Protein AF-A0A0N4YB76-F1 (afdb_monomer_lite)

Sequence (155 aa):
LLRPSLAAEEFCIVDEVRYVRKPYRLTVVRLSQTDRDGQRTGISWTVKFHDLANVPDFIILKQHYDISAAQNVQEGDRIESILDGRWWTGTVSRKEPRSEDFPSSSWFCLRIIWDSGEEELMSPWDCQPRSSSRKSGSKCLVHYLFTTQCIRVVQ

InterPro domains:
  IPR052060 Bromodomain and WD repeat-containing [PTHR16266] (6-133)
  IPR057451 BRWD/PHIP, ancillary-like domain [PF25313] (5-130)

pLDDT: mean 86.16, std 14.51, range [27.28, 98.44]

Structure (mmCIF, N/CA/C/O backbone):
data_AF-A0A0N4YB76-F1
#
_entry.id   AF-A0A0N4YB76-F1
#
loop_
_atom_site.group_PDB
_atom_site.id
_atom_site.type_symbol
_atom_site.label_atom_id
_atom_site.label_alt_id
_atom_site.label_comp_id
_atom_site.label_asym_id
_atom_site.label_entity_id
_atom_site.label_seq_id
_atom_site.pdbx_PDB_ins_code
_atom_site.Cartn_x
_atom_site.Cartn_y
_atom_site.Cartn_z
_atom_site.occupancy
_atom_site.B_iso_or_equiv
_atom_site.auth_seq_id
_atom_site.auth_comp_id
_atom_site.auth_asym_id
_atom_site.auth_atom_id
_atom_site.pdbx_PDB_model_num
ATOM 1 N N . LEU A 1 1 ? -7.005 8.037 28.522 1.00 46.69 1 LEU A N 1
ATOM 2 C CA . LEU A 1 1 ? -7.253 7.224 27.310 1.00 46.69 1 LEU A CA 1
ATOM 3 C C . LEU A 1 1 ? -5.965 6.485 26.991 1.00 46.69 1 LEU A C 1
ATOM 5 O O . LEU A 1 1 ? -5.009 7.124 26.570 1.00 46.69 1 LEU A O 1
ATOM 9 N N . LEU A 1 2 ? -5.910 5.189 27.305 1.00 51.69 2 LEU A N 1
ATOM 10 C CA . LEU A 1 2 ? -4.792 4.322 26.930 1.00 51.69 2 LEU A CA 1
ATOM 11 C C . LEU A 1 2 ? -4.724 4.283 25.401 1.00 51.69 2 LEU A C 1
ATOM 13 O O . LEU A 1 2 ? -5.734 4.011 24.753 1.00 51.69 2 LEU A O 1
ATOM 17 N N . ARG A 1 3 ? -3.566 4.617 24.826 1.00 60.16 3 ARG A N 1
ATOM 18 C CA . ARG A 1 3 ? -3.320 4.337 23.410 1.00 60.16 3 ARG A CA 1
ATOM 19 C C . ARG A 1 3 ? -3.243 2.811 23.278 1.00 60.16 3 ARG A C 1
ATOM 21 O O . ARG A 1 3 ? -2.482 2.217 24.041 1.00 60.16 3 ARG A O 1
ATOM 28 N N . PRO A 1 4 ? -4.034 2.173 22.402 1.00 69.06 4 PRO A N 1
ATOM 29 C CA . PRO A 1 4 ? -3.877 0.746 22.161 1.00 69.06 4 PRO A CA 1
ATOM 30 C C . PRO A 1 4 ? -2.455 0.476 21.651 1.00 69.06 4 PRO A C 1
ATOM 32 O O . PRO A 1 4 ? -1.907 1.278 20.893 1.00 69.06 4 PRO A O 1
ATOM 35 N N . SER A 1 5 ? -1.852 -0.625 22.101 1.00 80.62 5 SER A N 1
ATOM 36 C CA . SER A 1 5 ? -0.622 -1.140 21.498 1.00 80.62 5 SER A CA 1
ATOM 37 C C . SER A 1 5 ? -1.013 -1.744 20.156 1.00 80.62 5 SER A C 1
ATOM 39 O O . SER A 1 5 ? -1.618 -2.812 20.131 1.00 80.62 5 SER A O 1
ATOM 41 N N . LEU A 1 6 ? -0.748 -1.021 19.072 1.00 82.81 6 LEU A N 1
ATOM 42 C CA . LEU A 1 6 ? -1.038 -1.470 17.713 1.00 82.81 6 LEU A CA 1
ATOM 43 C C . LEU A 1 6 ? 0.201 -2.157 17.136 1.00 82.81 6 LEU A C 1
ATOM 45 O O . LEU A 1 6 ? 1.329 -1.767 17.442 1.00 82.81 6 LEU A O 1
ATOM 49 N N . ALA A 1 7 ? -0.017 -3.183 16.323 1.00 87.81 7 ALA A N 1
ATOM 50 C CA . ALA A 1 7 ? 1.009 -3.749 15.464 1.00 87.81 7 ALA A CA 1
ATOM 51 C C . ALA A 1 7 ? 1.307 -2.806 14.282 1.00 87.81 7 ALA A C 1
ATOM 53 O O . ALA A 1 7 ? 0.633 -1.794 14.085 1.00 87.81 7 ALA A O 1
ATOM 54 N N . ALA A 1 8 ? 2.288 -3.183 13.456 1.00 88.19 8 ALA A N 1
ATOM 55 C CA . ALA A 1 8 ? 2.604 -2.482 12.207 1.00 88.19 8 ALA A CA 1
ATOM 56 C C . ALA A 1 8 ? 1.388 -2.338 11.276 1.00 88.19 8 ALA A C 1
ATOM 58 O O . ALA A 1 8 ? 1.268 -1.372 10.527 1.00 88.19 8 ALA A O 1
ATOM 59 N N . GLU A 1 9 ? 0.495 -3.330 11.309 1.00 91.25 9 GLU A N 1
ATOM 60 C CA . GLU A 1 9 ? -0.680 -3.406 10.456 1.00 91.25 9 GLU A CA 1
ATOM 61 C C . GLU A 1 9 ? -1.872 -3.973 11.230 1.00 91.25 9 GLU A C 1
ATOM 63 O O . GLU A 1 9 ? -1.760 -5.019 11.869 1.00 91.25 9 GLU A O 1
ATOM 68 N N . GLU A 1 10 ? -3.031 -3.329 11.108 1.00 92.44 10 GLU A N 1
ATOM 69 C CA . GLU A 1 10 ? -4.239 -3.670 11.861 1.00 92.44 10 GLU A CA 1
ATOM 70 C C . GLU A 1 10 ? -5.455 -3.800 10.953 1.00 92.44 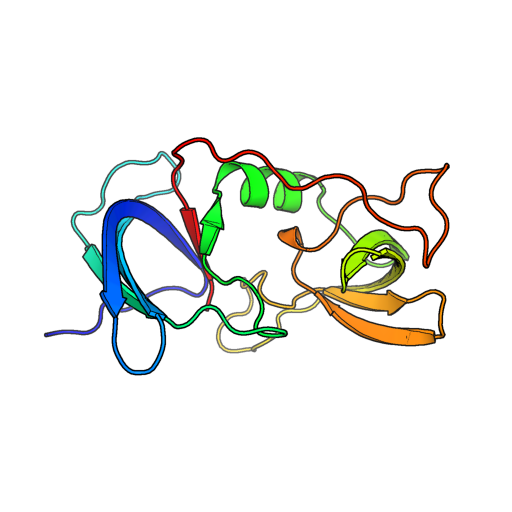10 GLU A C 1
ATOM 72 O O . GLU A 1 10 ? -5.775 -2.879 10.202 1.00 92.44 10 GLU A O 1
ATOM 77 N N . PHE A 1 11 ? -6.184 -4.913 11.049 1.00 93.12 11 PHE A N 1
ATOM 78 C CA . PHE A 1 11 ? -7.476 -5.053 10.378 1.00 93.12 11 PHE A CA 1
ATOM 79 C C . PHE A 1 11 ? -8.576 -4.411 11.208 1.00 93.12 11 PHE A C 1
ATOM 81 O O . PHE A 1 11 ? -8.642 -4.597 12.421 1.00 93.12 11 PHE A O 1
ATOM 88 N N . CYS A 1 12 ? -9.437 -3.637 10.554 1.00 94.44 12 CYS A N 1
ATOM 89 C CA . CYS A 1 12 ? -10.489 -2.888 11.218 1.00 94.44 12 CYS A CA 1
ATOM 90 C C . CYS A 1 12 ? -11.784 -2.856 10.408 1.00 94.44 12 CYS A C 1
ATOM 92 O O . CYS A 1 12 ? -11.785 -2.849 9.176 1.00 94.44 12 CYS A O 1
ATOM 94 N N . ILE A 1 13 ? -12.893 -2.693 11.123 1.00 94.19 13 ILE A N 1
ATOM 95 C CA . ILE A 1 13 ? -14.157 -2.202 10.577 1.00 94.19 13 ILE A CA 1
ATOM 96 C C . ILE A 1 13 ? -14.262 -0.705 10.871 1.00 94.19 13 ILE A C 1
ATOM 98 O O . ILE A 1 13 ? -13.965 -0.250 11.980 1.00 94.19 13 ILE A O 1
ATOM 102 N N . VAL A 1 14 ? -14.707 0.058 9.872 1.00 94.06 14 VAL A N 1
ATOM 103 C CA . V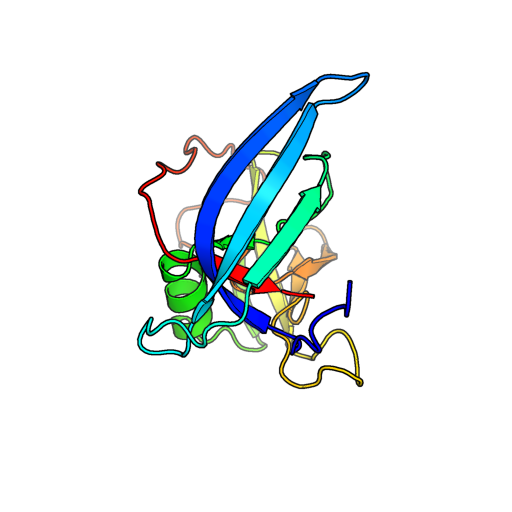AL A 1 14 ? -15.077 1.465 10.041 1.00 94.06 14 VAL A CA 1
ATOM 104 C C . VAL A 1 14 ? -16.449 1.527 10.692 1.00 94.06 14 VAL A C 1
ATOM 106 O O . VAL A 1 14 ? -17.452 1.198 10.064 1.00 94.06 14 VAL A O 1
ATOM 109 N N . ASP A 1 15 ? -16.502 1.963 11.945 1.00 94.00 15 ASP A N 1
ATOM 110 C CA . ASP A 1 15 ? -17.779 2.123 12.634 1.00 94.00 15 ASP A CA 1
ATOM 111 C C . ASP A 1 15 ? -18.391 3.516 12.424 1.00 94.00 15 ASP A C 1
ATOM 113 O O . ASP A 1 15 ? -19.606 3.676 12.494 1.00 94.00 15 ASP A O 1
ATOM 117 N N . GLU A 1 16 ? -17.559 4.541 12.221 1.00 93.75 16 GLU A N 1
ATOM 118 C CA . GLU A 1 16 ? -18.011 5.921 12.030 1.00 93.75 16 GLU A CA 1
ATOM 119 C C . GLU A 1 16 ? -17.002 6.706 11.190 1.00 93.75 16 GLU A C 1
ATOM 121 O O . GLU A 1 16 ? -15.792 6.605 11.409 1.00 93.75 16 GLU A O 1
ATOM 126 N N . VAL A 1 17 ? -17.508 7.552 10.291 1.00 92.94 17 VAL A N 1
ATOM 127 C CA . VAL A 1 17 ? -16.737 8.608 9.627 1.00 92.94 17 VAL A CA 1
ATOM 128 C C . VAL A 1 17 ? -17.418 9.944 9.893 1.00 92.94 17 VAL A C 1
ATOM 130 O O . VAL A 1 17 ? -18.598 10.125 9.598 1.00 92.94 17 VAL A O 1
ATOM 133 N N . ARG A 1 18 ? -16.662 10.903 10.423 1.00 93.00 18 ARG A N 1
ATOM 134 C CA . ARG A 1 18 ? -17.123 12.264 10.697 1.00 93.00 18 ARG A CA 1
ATOM 135 C C . ARG A 1 18 ? -16.152 13.276 10.115 1.00 93.00 18 ARG A C 1
ATOM 137 O O . ARG A 1 18 ? -14.945 13.184 10.314 1.00 93.00 18 ARG A O 1
ATOM 144 N N . TYR A 1 19 ? -16.696 14.303 9.476 1.00 91.00 19 TYR A N 1
ATOM 145 C CA . TYR A 1 19 ? -15.914 15.405 8.926 1.00 91.00 19 TYR A CA 1
ATOM 146 C C . TYR A 1 19 ? -16.050 16.640 9.810 1.00 91.00 19 TYR A C 1
ATOM 148 O O . TYR A 1 19 ? -17.140 17.194 9.960 1.00 91.00 19 TYR A O 1
ATOM 156 N N . VAL A 1 20 ? -14.935 17.095 10.376 1.00 88.62 20 VAL A N 1
ATOM 157 C CA . VAL A 1 20 ? -14.864 18.354 11.124 1.00 88.62 20 VAL A CA 1
ATOM 158 C C . VAL A 1 20 ? -14.293 19.423 10.193 1.00 88.62 20 VAL A C 1
ATOM 160 O O . VAL A 1 20 ? -13.233 19.239 9.599 1.00 88.62 20 VAL A O 1
ATOM 163 N N . ARG A 1 21 ? -14.996 20.547 10.028 1.00 76.62 21 ARG A N 1
ATOM 164 C CA . ARG A 1 21 ? -14.505 21.694 9.246 1.00 76.62 21 ARG A CA 1
ATOM 165 C C . ARG A 1 21 ? -13.924 22.745 10.200 1.00 76.62 21 ARG A C 1
ATOM 167 O O . ARG A 1 21 ? -14.713 23.259 10.992 1.00 76.62 21 ARG A O 1
ATOM 174 N N . LYS A 1 22 ? -12.608 23.052 10.113 1.00 60.91 22 LYS A N 1
ATOM 175 C CA . LYS A 1 22 ? -11.941 24.375 10.339 1.00 60.91 22 LYS A CA 1
ATOM 176 C C . LYS A 1 22 ? -10.429 24.241 10.648 1.00 60.91 22 LYS A C 1
ATOM 178 O O . LYS A 1 22 ? -10.089 23.444 11.516 1.00 60.91 22 LYS A O 1
ATOM 183 N N . PRO A 1 23 ? -9.534 25.076 10.073 1.00 69.06 23 PRO A N 1
ATOM 184 C CA . PRO A 1 23 ? -9.608 25.751 8.765 1.00 69.06 23 PRO A CA 1
ATOM 185 C C . PRO A 1 23 ? -9.479 24.772 7.579 1.00 69.06 23 PRO A C 1
ATOM 187 O O . PRO A 1 23 ? -9.881 25.107 6.472 1.00 69.06 23 PRO A O 1
ATOM 190 N N . TYR A 1 24 ? -9.024 23.539 7.824 1.00 76.44 24 TYR A N 1
ATOM 191 C CA . TYR A 1 24 ? -8.976 22.445 6.849 1.00 76.44 24 TYR A CA 1
ATOM 192 C C . TYR A 1 24 ? -10.003 21.359 7.198 1.00 76.44 24 TYR A C 1
ATOM 194 O O . TYR A 1 24 ? -10.521 21.310 8.321 1.00 76.44 24 TYR A O 1
ATOM 202 N N . ARG A 1 25 ? -10.343 20.501 6.228 1.00 82.69 25 ARG A N 1
ATOM 203 C CA . ARG A 1 25 ? -11.197 19.330 6.471 1.00 82.69 25 ARG A CA 1
ATOM 204 C C . ARG A 1 25 ? -10.393 18.322 7.294 1.00 82.69 25 ARG A C 1
ATOM 206 O O . ARG A 1 25 ? -9.345 17.866 6.850 1.00 82.69 25 ARG A O 1
ATOM 213 N N . LEU A 1 26 ? -10.870 18.003 8.491 1.00 89.56 26 LEU A N 1
ATOM 214 C CA . LEU A 1 26 ? -10.336 16.932 9.325 1.00 89.56 26 LEU A CA 1
ATOM 215 C C . LEU A 1 26 ? -11.280 15.734 9.226 1.00 89.56 26 LEU A C 1
ATOM 217 O O . LEU A 1 26 ? -12.454 15.837 9.596 1.00 89.56 26 LEU A O 1
ATOM 221 N N . THR A 1 27 ? -10.769 14.612 8.734 1.00 93.00 27 THR A N 1
ATOM 222 C CA . THR A 1 27 ? -11.494 13.342 8.706 1.00 93.00 27 THR A CA 1
ATOM 223 C C . THR A 1 27 ? -11.247 12.621 10.023 1.00 93.00 27 THR A C 1
ATOM 225 O O . THR A 1 27 ? -10.108 12.439 10.449 1.00 93.00 27 THR A O 1
ATOM 228 N N . VAL A 1 28 ? -12.326 12.250 10.703 1.00 93.69 28 VAL A N 1
ATOM 229 C CA . VAL A 1 28 ? -12.303 11.528 11.973 1.00 93.69 28 VAL A CA 1
ATOM 230 C C . VAL A 1 28 ? -12.954 10.176 11.746 1.00 93.69 28 VAL A C 1
ATOM 232 O O . VAL A 1 28 ? -14.134 10.123 11.411 1.00 93.69 28 VAL A O 1
ATOM 235 N N . VAL A 1 29 ? -12.197 9.099 11.929 1.00 93.81 29 VAL A N 1
ATOM 236 C CA . VAL A 1 29 ? -12.665 7.731 11.691 1.00 93.81 29 VAL A CA 1
ATOM 237 C C . VAL A 1 29 ? -12.590 6.940 12.986 1.00 93.81 29 VAL A C 1
ATOM 239 O O . VAL A 1 29 ? -11.530 6.886 13.614 1.00 93.81 29 VAL A O 1
ATOM 242 N N . ARG A 1 30 ? -13.706 6.331 13.394 1.00 94.12 30 ARG A N 1
ATOM 243 C CA . ARG A 1 30 ? -13.740 5.382 14.512 1.00 94.12 30 ARG A CA 1
ATOM 244 C C . ARG A 1 30 ? -13.600 3.966 13.972 1.00 94.12 30 ARG A C 1
ATOM 246 O O . ARG A 1 30 ? -14.366 3.561 13.099 1.00 94.12 30 ARG A O 1
ATOM 253 N N . LEU A 1 31 ? -12.631 3.237 14.511 1.00 94.44 31 LEU A N 1
ATOM 254 C CA . LEU A 1 31 ? -12.238 1.908 14.063 1.00 94.44 31 LEU A CA 1
ATOM 255 C C . LEU A 1 31 ? -12.443 0.894 15.175 1.00 94.44 31 LEU A C 1
ATOM 257 O O . LEU A 1 31 ? -12.049 1.156 16.311 1.00 94.44 31 LEU A O 1
ATOM 261 N N . SER A 1 32 ? -13.027 -0.250 14.834 1.00 94.50 32 SER A N 1
ATOM 262 C CA . SER A 1 32 ? -13.012 -1.451 15.668 1.00 94.50 32 SER A CA 1
ATOM 263 C C . SER A 1 32 ? -12.064 -2.463 15.050 1.00 94.50 32 SER A C 1
ATOM 265 O O . SER A 1 32 ? -12.267 -2.850 13.899 1.00 94.50 32 SER A O 1
ATOM 267 N N . GLN A 1 33 ? -11.060 -2.894 15.807 1.00 94.44 33 GLN A N 1
ATOM 268 C CA . GLN A 1 33 ? -10.122 -3.921 15.371 1.00 94.44 33 GLN A CA 1
ATOM 269 C C . GLN A 1 33 ? -10.849 -5.241 15.145 1.00 94.44 33 GLN A C 1
ATOM 271 O O . GLN A 1 33 ? -11.764 -5.606 15.894 1.00 94.44 33 GLN A O 1
ATOM 276 N N . THR A 1 34 ? -10.398 -5.969 14.137 1.00 94.50 34 THR A N 1
ATOM 277 C CA . THR A 1 34 ? -10.800 -7.341 13.881 1.00 94.50 34 THR A CA 1
ATOM 278 C C . THR A 1 34 ? -9.590 -8.256 13.815 1.00 94.50 34 THR A C 1
ATOM 280 O O . THR A 1 34 ? -8.475 -7.818 13.532 1.00 94.50 34 THR A O 1
ATOM 283 N N . ASP A 1 35 ? -9.812 -9.548 14.023 1.00 91.31 35 ASP A N 1
ATOM 284 C CA . ASP A 1 35 ? -8.875 -10.561 13.553 1.00 91.31 35 ASP A CA 1
ATOM 285 C C . ASP A 1 35 ? -8.901 -10.675 12.011 1.00 91.31 35 ASP A C 1
ATOM 287 O O . ASP A 1 35 ? -9.552 -9.892 11.303 1.00 91.31 35 ASP A O 1
ATOM 291 N N . ARG A 1 36 ? -8.157 -11.650 11.474 1.00 85.62 36 ARG A N 1
ATOM 292 C CA . ARG A 1 36 ? -8.059 -11.902 10.025 1.00 85.62 36 ARG A CA 1
ATOM 293 C C . ARG A 1 36 ? -9.377 -12.371 9.405 1.00 85.62 36 ARG A C 1
ATOM 295 O O . ARG A 1 36 ? -9.593 -12.113 8.219 1.00 85.62 36 ARG A O 1
ATOM 302 N N . ASP A 1 37 ? -10.236 -13.002 10.200 1.00 88.06 37 ASP A N 1
ATOM 303 C CA . ASP A 1 37 ? -11.533 -13.541 9.783 1.00 88.06 37 ASP A CA 1
ATOM 304 C C . ASP A 1 37 ? -12.653 -12.490 9.887 1.00 88.06 37 ASP A C 1
ATOM 306 O O . ASP A 1 37 ? -13.791 -12.732 9.482 1.00 88.06 37 ASP A O 1
ATOM 310 N N . GLY A 1 38 ? -12.327 -11.289 10.376 1.00 88.44 38 GLY A N 1
ATOM 311 C CA . GLY A 1 38 ? -13.246 -10.159 10.480 1.00 88.44 38 GLY A CA 1
ATOM 312 C C . GLY A 1 38 ? -14.017 -10.108 11.797 1.00 88.44 38 GLY A C 1
ATOM 313 O O . GLY A 1 38 ? -14.911 -9.269 11.936 1.00 88.44 38 GLY A O 1
ATOM 314 N N . GLN A 1 39 ? -13.675 -10.946 12.779 1.00 93.06 39 GLN A N 1
ATOM 315 C CA . GLN A 1 39 ? -14.317 -10.904 14.087 1.00 93.06 39 GLN A CA 1
ATOM 316 C C . GLN A 1 39 ? -13.735 -9.787 14.939 1.00 93.06 39 GLN A C 1
ATOM 318 O O . GLN A 1 39 ? -12.520 -9.640 15.063 1.00 93.06 39 GLN A O 1
ATOM 323 N N . ARG A 1 40 ? -14.612 -8.983 15.546 1.00 94.44 40 ARG A N 1
ATOM 324 C CA . ARG A 1 40 ? -14.199 -7.866 16.403 1.00 94.44 40 ARG A CA 1
ATOM 325 C C . ARG A 1 40 ? -13.479 -8.381 17.649 1.00 94.44 40 ARG A C 1
ATOM 327 O O . ARG A 1 40 ? -14.029 -9.191 18.388 1.00 94.44 40 ARG A O 1
ATOM 334 N N . THR A 1 41 ? -12.309 -7.819 17.942 1.00 94.19 41 THR A N 1
ATOM 335 C CA . THR A 1 41 ? -11.530 -8.155 19.152 1.00 94.19 41 THR A CA 1
ATOM 336 C C . THR A 1 41 ? -12.033 -7.427 20.405 1.00 94.19 41 THR A C 1
ATOM 338 O O . THR A 1 41 ? -11.609 -7.721 21.519 1.00 94.19 41 THR A O 1
ATOM 341 N N . GLY A 1 42 ? -12.922 -6.442 20.229 1.00 93.31 42 GLY A N 1
ATOM 342 C CA . GLY A 1 42 ? -13.381 -5.528 21.279 1.00 93.31 42 GLY A CA 1
ATOM 343 C C . GLY A 1 42 ? -12.506 -4.279 21.443 1.00 93.31 42 GLY A C 1
ATOM 344 O O . GLY A 1 42 ? -12.913 -3.337 22.123 1.00 93.31 42 GLY A O 1
ATOM 345 N N . ILE A 1 43 ? -11.342 -4.223 20.789 1.00 93.75 43 ILE A N 1
ATOM 346 C CA . ILE A 1 43 ? -10.474 -3.041 20.778 1.00 93.75 43 ILE A CA 1
ATOM 347 C C . ILE A 1 43 ? -10.995 -2.039 19.744 1.00 93.75 43 ILE A C 1
ATOM 349 O O . ILE A 1 43 ? -11.338 -2.398 18.619 1.00 93.75 43 ILE A O 1
ATOM 353 N N . SER A 1 44 ? -11.046 -0.759 20.117 1.00 93.81 44 SER A N 1
ATOM 354 C CA . SER A 1 44 ? -11.416 0.324 19.205 1.00 93.81 44 SER A CA 1
ATOM 355 C C . SER A 1 44 ? -10.632 1.603 19.479 1.00 93.81 44 SER A C 1
ATOM 357 O O . SER A 1 44 ? -10.170 1.848 20.595 1.00 93.81 44 SER A O 1
ATOM 359 N N . TRP A 1 45 ? -10.474 2.431 18.450 1.00 94.25 45 TRP A N 1
ATOM 360 C CA . TRP A 1 45 ? -9.825 3.736 18.557 1.00 94.25 45 TRP A CA 1
ATOM 361 C C . TRP A 1 45 ? -10.385 4.727 17.542 1.00 94.25 45 TRP A C 1
ATOM 363 O O . TRP A 1 45 ? -11.278 4.432 16.749 1.00 94.25 45 TRP A O 1
ATOM 373 N N . THR A 1 46 ? -9.887 5.958 17.603 1.00 93.38 46 THR A N 1
ATOM 374 C CA . THR A 1 46 ? -10.231 7.019 16.660 1.00 93.38 46 THR A CA 1
ATOM 375 C C . THR A 1 46 ? -8.968 7.541 16.003 1.00 93.38 46 THR A C 1
ATOM 377 O O . THR A 1 46 ? -8.043 7.966 16.694 1.00 93.38 46 THR A O 1
ATOM 380 N N . VAL A 1 47 ? -8.964 7.557 14.676 1.00 91.88 47 VAL A N 1
ATOM 381 C CA . VAL A 1 47 ? -7.931 8.194 13.862 1.00 91.88 47 VAL A CA 1
ATOM 382 C C . VAL A 1 47 ? -8.455 9.547 13.392 1.00 91.88 47 VAL A C 1
ATOM 384 O O . VAL A 1 47 ? -9.621 9.681 13.019 1.00 91.88 47 VAL A O 1
ATOM 387 N N . LYS A 1 48 ? -7.605 10.572 13.441 1.00 91.81 48 LYS A N 1
ATOM 388 C CA . LYS A 1 48 ? -7.901 11.910 12.924 1.00 91.81 48 LYS A CA 1
ATOM 389 C C . LYS A 1 48 ? -6.816 12.274 11.927 1.00 91.81 48 LYS A C 1
ATOM 391 O O . LYS A 1 48 ? -5.651 12.276 12.309 1.00 91.81 48 LYS A O 1
ATOM 396 N N . PHE A 1 49 ? -7.188 12.581 10.693 1.00 90.94 49 PHE A N 1
ATOM 397 C CA . PHE A 1 49 ? -6.217 12.901 9.653 1.00 90.94 49 PHE A CA 1
ATOM 398 C C . PHE A 1 49 ? -6.729 13.960 8.684 1.00 90.94 49 PHE A C 1
ATOM 400 O O . PHE A 1 49 ? -7.937 14.176 8.529 1.00 90.94 49 PHE A O 1
ATOM 407 N N . HIS A 1 50 ? -5.774 14.632 8.054 1.00 89.19 50 HIS A N 1
ATOM 408 C CA . HIS A 1 50 ? -6.006 15.505 6.919 1.00 89.19 50 HIS A CA 1
ATOM 409 C C . HIS A 1 50 ? -5.634 14.750 5.652 1.00 89.19 50 HIS A C 1
ATOM 411 O O . HIS A 1 50 ? -4.594 14.100 5.613 1.00 89.19 50 HIS A O 1
ATOM 417 N N . ASP A 1 51 ? -6.492 14.850 4.646 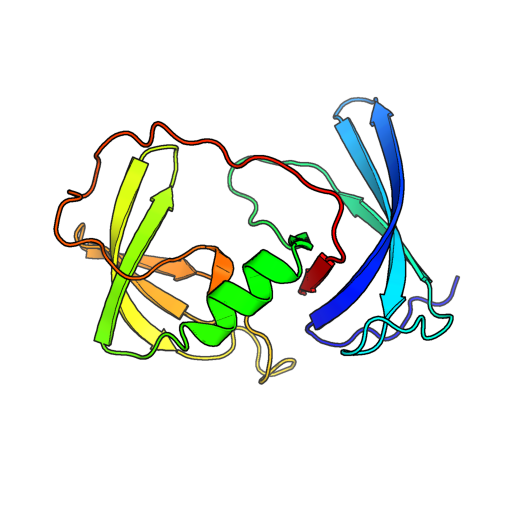1.00 84.31 51 ASP A N 1
ATOM 418 C CA . ASP A 1 51 ? -6.173 14.426 3.290 1.00 84.31 51 ASP A CA 1
ATOM 419 C C . ASP A 1 51 ? -5.311 15.526 2.655 1.00 84.31 51 ASP A C 1
ATOM 421 O O . ASP A 1 51 ? -5.770 16.662 2.481 1.00 84.31 51 ASP A O 1
ATOM 425 N N . LEU A 1 52 ? -4.032 15.223 2.453 1.00 84.81 52 LEU A N 1
ATOM 426 C CA . LEU A 1 52 ? -3.021 16.153 1.967 1.00 84.81 52 LEU A CA 1
ATOM 427 C C . LEU A 1 52 ? -2.386 15.567 0.710 1.00 84.81 52 LEU A C 1
ATOM 429 O O . LEU A 1 52 ? -2.029 14.393 0.678 1.00 84.81 52 LEU A O 1
ATOM 433 N N . ALA A 1 53 ? -2.193 16.412 -0.304 1.00 82.00 53 ALA A N 1
ATOM 434 C CA . ALA A 1 53 ? -1.448 16.019 -1.492 1.00 82.00 53 ALA A CA 1
ATOM 435 C C . ALA A 1 53 ? -0.049 15.517 -1.100 1.00 82.00 53 ALA A C 1
ATOM 437 O O . ALA A 1 53 ? 0.596 16.097 -0.222 1.00 82.00 53 ALA A O 1
ATOM 438 N N . ASN A 1 54 ? 0.413 14.467 -1.780 1.00 79.69 54 ASN A N 1
ATOM 439 C CA . ASN A 1 54 ? 1.718 13.828 -1.570 1.00 79.69 54 ASN A CA 1
ATOM 440 C C . ASN A 1 54 ? 1.903 13.170 -0.191 1.00 79.69 54 ASN A C 1
ATOM 442 O O . ASN A 1 54 ? 3.028 12.843 0.181 1.00 79.69 54 ASN A O 1
ATOM 446 N N . VAL A 1 55 ? 0.826 12.977 0.578 1.00 84.75 55 VAL A N 1
ATOM 447 C CA . VAL A 1 55 ? 0.845 12.125 1.771 1.00 84.75 55 VAL A CA 1
ATOM 448 C C . VAL A 1 55 ? 0.242 10.770 1.391 1.00 84.75 55 VAL A C 1
ATOM 450 O O . VAL A 1 55 ? -0.909 10.744 0.960 1.00 84.75 55 VAL A O 1
ATOM 453 N N . PRO A 1 56 ? 0.989 9.659 1.520 1.00 86.88 56 PRO A N 1
ATOM 454 C CA . PRO A 1 56 ? 0.494 8.336 1.154 1.00 86.88 56 PRO A CA 1
ATOM 455 C C . PRO A 1 56 ? -0.689 7.883 2.013 1.00 86.88 56 PRO A C 1
ATOM 457 O O . PRO A 1 56 ? -0.766 8.182 3.211 1.00 86.88 56 PRO A O 1
ATOM 460 N N . ASP A 1 57 ? -1.574 7.094 1.408 1.00 88.12 57 ASP A N 1
ATOM 461 C CA . ASP A 1 57 ? -2.707 6.486 2.096 1.00 88.12 57 ASP A CA 1
ATOM 462 C C . ASP A 1 57 ? -2.232 5.418 3.084 1.00 88.12 57 ASP A C 1
ATOM 464 O O . ASP A 1 57 ? -1.521 4.491 2.716 1.00 88.12 57 ASP A O 1
ATOM 468 N N . PHE A 1 58 ? -2.675 5.511 4.338 1.00 90.44 58 PHE A N 1
ATOM 469 C CA . PHE A 1 58 ? -2.358 4.557 5.416 1.00 90.44 58 PHE A CA 1
ATOM 470 C C . PHE A 1 58 ? -3.598 3.801 5.932 1.00 90.44 58 PHE A C 1
ATOM 472 O O . PHE A 1 58 ? -3.520 3.000 6.865 1.00 90.44 58 PHE A O 1
ATOM 479 N N . ILE A 1 59 ? -4.762 4.061 5.326 1.00 92.69 59 ILE A N 1
ATOM 480 C CA . ILE A 1 59 ? -6.010 3.323 5.526 1.00 92.69 59 ILE A CA 1
ATOM 481 C C . ILE A 1 59 ? -6.386 2.692 4.189 1.00 92.69 59 ILE A C 1
ATOM 483 O O . ILE A 1 59 ? -6.883 3.368 3.292 1.00 92.69 59 ILE A O 1
ATOM 487 N N . ILE A 1 60 ? -6.166 1.388 4.063 1.00 92.31 60 ILE A N 1
ATOM 488 C CA . ILE A 1 60 ? -6.318 0.663 2.798 1.00 92.31 60 ILE A CA 1
ATOM 489 C C . ILE A 1 60 ? -7.547 -0.232 2.872 1.00 92.31 60 ILE A C 1
ATOM 491 O O . ILE A 1 60 ? -7.735 -0.930 3.862 1.00 92.31 60 ILE A O 1
ATOM 495 N N . LEU A 1 61 ? -8.393 -0.269 1.841 1.00 91.81 61 LEU A N 1
ATOM 496 C CA . LEU A 1 61 ? -9.488 -1.248 1.787 1.00 91.81 61 LEU A CA 1
ATOM 497 C C . LEU A 1 61 ? -8.915 -2.670 1.844 1.00 91.81 61 LEU A C 1
ATOM 499 O O . LEU A 1 61 ? -7.987 -2.992 1.106 1.00 91.81 61 LEU A O 1
ATOM 503 N N . LYS A 1 62 ? -9.481 -3.540 2.689 1.00 89.25 62 LYS A N 1
ATOM 504 C CA . LYS A 1 62 ? -8.980 -4.903 2.918 1.00 89.25 62 LYS A CA 1
ATOM 505 C C . LYS A 1 62 ? -8.886 -5.691 1.618 1.00 89.25 62 LYS A C 1
ATOM 507 O O . LYS A 1 62 ? -7.867 -6.323 1.389 1.00 89.25 62 LYS A O 1
ATOM 512 N N . GLN A 1 63 ? -9.897 -5.616 0.748 1.00 89.56 63 GLN A N 1
ATOM 513 C CA . GLN A 1 63 ? -9.840 -6.292 -0.550 1.00 89.56 63 GLN A CA 1
ATOM 514 C C . GLN A 1 63 ? -8.673 -5.784 -1.404 1.00 89.56 63 GLN A C 1
ATOM 516 O O . GLN A 1 63 ? -7.992 -6.588 -2.030 1.00 89.56 63 GLN A O 1
ATOM 521 N N . HIS A 1 64 ? -8.431 -4.470 -1.429 1.00 90.38 64 HIS A N 1
ATOM 522 C CA . HIS A 1 64 ? -7.338 -3.884 -2.210 1.00 90.38 64 HIS A CA 1
ATOM 523 C C . HIS A 1 64 ? -5.974 -4.298 -1.653 1.00 90.38 64 HIS A C 1
ATOM 525 O O . HIS A 1 64 ? -5.107 -4.743 -2.403 1.00 90.38 64 HIS A O 1
ATOM 531 N N . TYR A 1 65 ? -5.825 -4.261 -0.326 1.00 91.88 65 TYR A N 1
ATOM 532 C CA . TYR A 1 65 ? -4.644 -4.788 0.347 1.00 91.88 65 TYR A CA 1
ATOM 533 C C . TYR A 1 65 ? -4.435 -6.272 0.015 1.00 91.88 65 TYR A C 1
ATOM 535 O O . TYR A 1 65 ? -3.350 -6.647 -0.415 1.00 91.88 65 TYR A O 1
ATOM 543 N N . ASP A 1 66 ? -5.461 -7.112 0.175 1.00 92.31 66 ASP A N 1
ATOM 544 C CA . ASP A 1 66 ? -5.356 -8.559 -0.032 1.00 92.31 66 ASP A CA 1
ATOM 545 C C . ASP A 1 66 ? -4.996 -8.885 -1.488 1.00 92.31 66 ASP A C 1
ATOM 547 O O . ASP A 1 66 ? -4.150 -9.744 -1.727 1.00 92.31 66 ASP A O 1
ATOM 551 N N . ILE A 1 67 ? -5.569 -8.160 -2.457 1.00 92.69 67 ILE A N 1
ATOM 552 C CA . ILE A 1 67 ? -5.192 -8.262 -3.873 1.00 92.69 67 ILE A CA 1
ATOM 553 C C . ILE A 1 67 ? -3.716 -7.903 -4.057 1.00 92.69 67 ILE A C 1
ATOM 555 O O . ILE A 1 67 ? -2.989 -8.658 -4.697 1.00 92.69 67 ILE A O 1
ATOM 559 N N . SER A 1 68 ? -3.258 -6.784 -3.489 1.00 93.00 68 SER A N 1
ATOM 560 C CA . SER A 1 68 ? -1.862 -6.349 -3.616 1.00 93.00 68 SER A CA 1
ATOM 561 C C . SER A 1 68 ? -0.873 -7.318 -2.961 1.00 93.00 68 SER A C 1
ATOM 563 O O . SER A 1 68 ? 0.177 -7.618 -3.523 1.00 93.00 68 SER A O 1
ATOM 565 N N . ALA A 1 69 ? -1.235 -7.889 -1.810 1.00 92.12 69 ALA A N 1
ATOM 566 C CA . ALA A 1 69 ? -0.432 -8.889 -1.123 1.00 92.12 69 ALA A CA 1
ATOM 567 C C . ALA A 1 69 ? -0.377 -10.197 -1.927 1.00 92.12 69 ALA A C 1
ATOM 569 O O . ALA A 1 69 ? 0.690 -10.796 -2.058 1.00 92.12 69 ALA A O 1
ATOM 570 N N . ALA A 1 70 ? -1.504 -10.615 -2.514 1.00 94.88 70 ALA A N 1
ATOM 571 C CA . ALA A 1 70 ? -1.600 -11.828 -3.323 1.00 94.88 70 ALA A CA 1
ATOM 572 C C . ALA A 1 70 ? -0.818 -11.749 -4.642 1.00 94.88 70 ALA A C 1
ATOM 574 O O . ALA A 1 70 ? -0.389 -12.785 -5.145 1.00 94.88 70 ALA A O 1
ATOM 575 N N . GLN A 1 71 ? -0.586 -10.546 -5.185 1.00 93.19 71 GLN A N 1
ATOM 576 C CA . GLN A 1 71 ? 0.327 -10.364 -6.323 1.00 93.19 71 GLN A CA 1
ATOM 577 C C . GLN A 1 71 ? 1.750 -10.820 -5.990 1.00 93.19 71 GLN A C 1
ATOM 579 O O . GLN A 1 71 ? 2.490 -11.191 -6.895 1.00 93.19 71 GLN A O 1
ATOM 584 N N . ASN A 1 72 ? 2.118 -10.806 -4.703 1.00 93.62 72 ASN A N 1
ATOM 585 C CA . ASN A 1 72 ? 3.406 -11.260 -4.198 1.00 93.62 72 ASN A CA 1
ATOM 586 C C . ASN A 1 72 ? 4.592 -10.671 -4.979 1.00 93.62 72 ASN A C 1
ATOM 588 O O . ASN A 1 72 ? 5.514 -11.394 -5.342 1.00 93.62 72 ASN A O 1
ATOM 592 N N . VAL A 1 73 ? 4.564 -9.357 -5.213 1.00 94.69 73 VAL A N 1
ATOM 593 C CA . VAL A 1 73 ? 5.608 -8.622 -5.940 1.00 94.69 73 VAL A CA 1
ATOM 594 C C . VAL A 1 73 ? 6.999 -8.916 -5.359 1.00 94.69 73 VAL A C 1
ATOM 596 O O . VAL A 1 73 ? 7.183 -8.853 -4.135 1.00 94.69 73 VAL A O 1
ATOM 599 N N . GLN A 1 74 ? 7.953 -9.239 -6.232 1.00 95.69 74 GLN A N 1
ATOM 600 C CA . GLN A 1 74 ? 9.344 -9.587 -5.936 1.00 95.69 74 GLN A CA 1
ATOM 601 C C . GLN A 1 74 ? 10.334 -8.615 -6.589 1.00 95.69 74 GLN A C 1
ATOM 603 O O . GLN A 1 74 ? 9.995 -7.831 -7.473 1.00 95.69 74 GLN A O 1
ATOM 608 N N . GLU A 1 75 ? 11.592 -8.687 -6.156 1.00 97.75 75 GLU A N 1
ATOM 609 C CA . GLU A 1 75 ? 12.701 -7.997 -6.818 1.00 97.75 75 GLU A CA 1
ATOM 610 C C . GLU A 1 75 ? 12.825 -8.440 -8.283 1.00 97.75 75 GLU A C 1
ATOM 612 O O . GLU A 1 75 ? 12.725 -9.623 -8.605 1.00 97.75 75 GLU A O 1
ATOM 617 N N . GLY A 1 76 ? 13.035 -7.477 -9.180 1.00 97.56 76 GLY A N 1
ATOM 618 C CA . GLY A 1 76 ? 13.063 -7.685 -10.627 1.00 97.56 76 GLY A CA 1
ATOM 619 C C . GLY A 1 76 ? 11.700 -7.577 -11.316 1.00 97.56 76 GLY A C 1
ATOM 620 O O . GLY A 1 76 ? 11.666 -7.415 -12.539 1.00 97.56 76 GLY A O 1
ATOM 621 N N . ASP A 1 77 ? 10.587 -7.592 -10.574 1.00 97.38 77 ASP A N 1
ATOM 622 C CA . ASP A 1 77 ? 9.260 -7.465 -11.175 1.00 97.38 77 ASP A CA 1
ATOM 623 C C . ASP A 1 77 ? 9.056 -6.092 -11.823 1.00 97.38 77 ASP A C 1
ATOM 625 O O . ASP A 1 77 ? 9.458 -5.041 -11.312 1.00 97.38 77 ASP A O 1
ATOM 629 N N . ARG A 1 78 ? 8.374 -6.110 -12.972 1.00 96.94 78 ARG A N 1
ATOM 630 C CA . ARG A 1 78 ? 7.937 -4.912 -13.688 1.00 96.94 78 ARG A CA 1
ATOM 631 C C . ARG A 1 78 ? 6.564 -4.493 -13.195 1.00 96.94 78 ARG A C 1
ATOM 633 O O . ARG A 1 78 ? 5.590 -5.229 -13.356 1.00 96.94 78 ARG A O 1
ATOM 640 N N . ILE A 1 79 ? 6.479 -3.271 -12.688 1.00 95.38 79 ILE A N 1
ATOM 641 C CA . ILE A 1 79 ? 5.247 -2.714 -12.137 1.00 95.38 79 ILE A CA 1
ATOM 642 C C . ILE A 1 79 ? 4.806 -1.467 -12.897 1.00 95.38 79 ILE A C 1
ATOM 644 O O . ILE A 1 79 ? 5.564 -0.869 -13.675 1.00 95.38 79 ILE A O 1
ATOM 648 N N . GLU A 1 80 ? 3.556 -1.090 -12.667 1.00 94.19 80 GLU A N 1
ATOM 649 C CA . GLU A 1 80 ? 3.007 0.211 -13.005 1.00 94.19 80 GLU A CA 1
ATOM 650 C C . GLU A 1 80 ? 2.251 0.810 -11.812 1.00 94.19 80 GLU A C 1
ATOM 652 O O . GLU A 1 80 ? 1.675 0.085 -11.002 1.00 94.19 80 GLU A O 1
ATOM 657 N N . SER A 1 81 ? 2.260 2.135 -11.706 1.00 91.88 81 SER A N 1
ATOM 658 C CA . SER A 1 81 ? 1.539 2.900 -10.686 1.00 91.88 81 SER A CA 1
ATOM 659 C C . SER A 1 81 ? 0.927 4.159 -11.298 1.00 91.88 81 SER A C 1
ATOM 661 O O . SER A 1 81 ? 1.333 4.593 -12.381 1.00 91.88 81 SER A O 1
ATOM 663 N N . ILE A 1 82 ? -0.072 4.734 -10.628 1.00 88.75 82 ILE A N 1
ATOM 664 C CA . ILE A 1 82 ? -0.639 6.034 -10.987 1.00 88.75 82 ILE A CA 1
ATOM 665 C C . ILE A 1 82 ? -0.089 7.072 -10.015 1.00 88.75 82 ILE A C 1
ATOM 667 O O . ILE A 1 82 ? -0.482 7.087 -8.854 1.00 88.75 82 ILE A O 1
ATOM 671 N N . LEU A 1 83 ? 0.738 7.984 -10.517 1.00 86.50 83 LEU A N 1
ATOM 672 C CA . LEU A 1 83 ? 1.251 9.133 -9.769 1.00 86.50 83 LEU A CA 1
ATOM 673 C C . LEU A 1 83 ? 0.862 10.405 -10.521 1.00 86.50 83 LEU A C 1
ATOM 675 O O . LEU A 1 83 ? 0.981 10.467 -11.750 1.00 86.50 83 LEU A O 1
ATOM 679 N N . ASP A 1 84 ? 0.323 11.394 -9.807 1.00 86.69 84 ASP A N 1
ATOM 680 C CA . ASP A 1 84 ? -0.173 12.657 -10.375 1.00 86.69 84 ASP A CA 1
ATOM 681 C C . ASP A 1 84 ? -1.133 12.476 -11.569 1.00 86.69 84 ASP A C 1
ATOM 683 O O . ASP A 1 84 ? -1.093 13.192 -12.576 1.00 86.69 84 ASP A O 1
ATOM 687 N N . GLY A 1 85 ? -2.001 11.460 -11.485 1.00 85.12 85 GLY A N 1
ATOM 688 C CA . GLY A 1 85 ? -2.973 11.130 -12.533 1.00 85.12 85 GLY A CA 1
ATOM 689 C C . GLY A 1 85 ? -2.351 10.573 -13.820 1.00 85.12 85 GLY A C 1
ATOM 690 O O . GLY A 1 85 ? -3.010 10.534 -14.867 1.00 85.12 85 GLY A O 1
ATOM 691 N N . ARG A 1 86 ? -1.089 10.140 -13.774 1.00 89.00 86 ARG A N 1
ATOM 692 C CA . ARG A 1 86 ? -0.365 9.543 -14.900 1.00 89.00 86 ARG A CA 1
ATOM 693 C C . ARG A 1 86 ? 0.137 8.157 -14.544 1.00 89.00 86 ARG A C 1
ATOM 695 O O . ARG A 1 86 ? 0.494 7.893 -13.407 1.00 89.00 86 ARG A O 1
ATOM 702 N N . TRP A 1 87 ? 0.182 7.287 -15.542 1.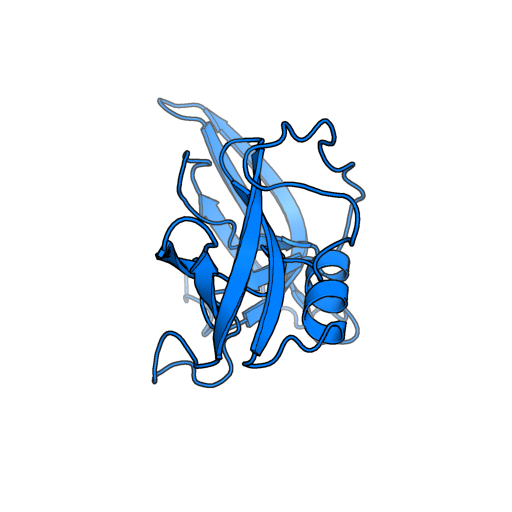00 90.56 87 TRP A N 1
ATOM 703 C CA . TRP A 1 87 ? 0.808 5.979 -15.416 1.00 90.56 87 TRP A CA 1
ATOM 704 C C . TRP A 1 87 ? 2.324 6.111 -15.421 1.00 90.56 87 TRP A C 1
ATOM 706 O O . TRP A 1 87 ? 2.876 6.751 -16.312 1.00 90.56 87 TRP A O 1
ATOM 716 N N . TRP A 1 88 ? 2.983 5.442 -14.489 1.00 93.12 88 TRP A N 1
ATOM 717 C CA . TRP A 1 88 ? 4.431 5.311 -14.410 1.00 93.12 88 TRP A CA 1
ATOM 718 C C . TRP A 1 88 ? 4.786 3.839 -14.353 1.00 93.12 88 TRP A C 1
ATOM 720 O O . TRP A 1 88 ? 4.161 3.083 -13.618 1.00 93.12 88 TRP A O 1
ATOM 730 N N . THR A 1 89 ? 5.760 3.421 -15.157 1.00 95.62 89 THR A N 1
ATOM 731 C CA . THR A 1 89 ? 6.278 2.054 -15.149 1.00 95.62 89 THR A CA 1
ATOM 732 C C . THR A 1 89 ? 7.689 2.026 -14.586 1.00 95.62 89 THR A C 1
ATOM 734 O O . THR A 1 89 ? 8.487 2.925 -14.850 1.00 95.62 89 THR A O 1
ATOM 737 N N . GLY A 1 90 ? 8.001 0.979 -13.826 1.00 96.50 90 GLY A N 1
ATOM 738 C CA . GLY A 1 90 ? 9.291 0.821 -13.154 1.00 96.50 90 GLY A CA 1
ATOM 739 C C . GLY A 1 90 ? 9.611 -0.639 -12.857 1.00 96.50 90 GLY A C 1
ATOM 740 O O . GLY A 1 90 ? 8.837 -1.537 -13.208 1.00 96.50 90 GLY A O 1
ATOM 741 N N . THR A 1 91 ? 10.771 -0.865 -12.251 1.00 98.12 91 THR A N 1
ATOM 742 C CA . THR A 1 91 ? 11.218 -2.178 -11.774 1.00 98.12 91 THR A CA 1
ATOM 743 C C . THR A 1 91 ? 11.392 -2.129 -10.264 1.00 98.12 91 THR A C 1
ATOM 745 O O . THR A 1 91 ? 11.960 -1.171 -9.741 1.00 98.12 91 THR A O 1
ATOM 748 N N . VAL A 1 92 ? 10.959 -3.177 -9.571 1.00 98.44 92 VAL A N 1
AT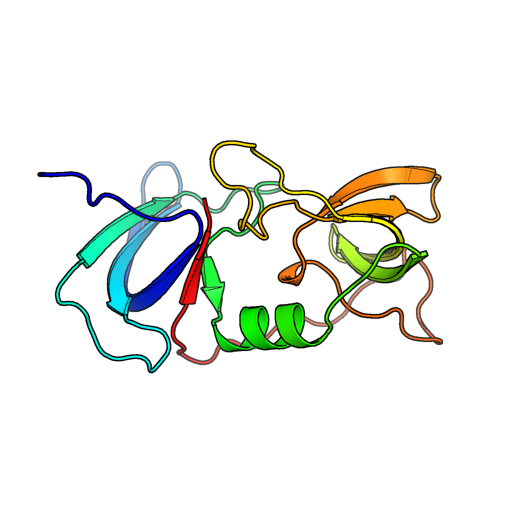OM 749 C CA . VAL A 1 92 ? 11.264 -3.365 -8.150 1.00 98.44 92 VAL A CA 1
ATOM 750 C C . VAL A 1 92 ? 12.746 -3.694 -8.024 1.00 98.44 92 VAL A C 1
ATOM 752 O O . VAL A 1 92 ? 13.181 -4.774 -8.418 1.00 98.44 92 VAL A O 1
ATOM 755 N N . SER A 1 93 ? 13.543 -2.762 -7.513 1.00 98.44 93 SER A N 1
ATOM 756 C CA . SER A 1 93 ? 14.975 -2.981 -7.307 1.00 98.44 93 SER A CA 1
ATOM 757 C C . SER A 1 93 ? 15.257 -3.726 -6.012 1.00 98.44 93 SER A C 1
ATOM 759 O O . SER A 1 93 ? 16.228 -4.475 -5.946 1.00 98.44 93 SER A O 1
ATOM 761 N N . ARG A 1 94 ? 14.413 -3.529 -4.992 1.00 97.75 94 ARG A N 1
ATOM 762 C CA . ARG A 1 94 ? 14.564 -4.175 -3.690 1.00 97.75 94 ARG A CA 1
ATOM 763 C C . ARG A 1 94 ? 13.235 -4.328 -2.960 1.00 97.75 94 ARG A C 1
ATOM 765 O O . ARG A 1 94 ? 12.359 -3.472 -3.104 1.00 97.75 94 ARG A O 1
ATOM 772 N N . LYS A 1 95 ? 13.118 -5.369 -2.132 1.00 96.56 95 LYS A N 1
ATOM 773 C CA . LYS A 1 95 ? 12.006 -5.551 -1.190 1.00 96.56 95 LYS A CA 1
ATOM 774 C C . LYS A 1 95 ? 12.523 -5.712 0.239 1.00 96.56 95 LYS A C 1
ATOM 776 O O . LYS A 1 95 ? 13.114 -6.730 0.582 1.00 96.56 95 LYS A O 1
ATOM 781 N N . GLU A 1 96 ? 12.297 -4.709 1.079 1.00 95.19 96 GLU A N 1
ATOM 782 C CA . GLU A 1 96 ? 12.793 -4.665 2.459 1.00 95.19 96 GLU A CA 1
ATOM 783 C C . GLU A 1 96 ? 11.862 -3.842 3.361 1.00 95.19 96 GLU A C 1
ATOM 785 O O . GLU A 1 96 ? 11.274 -2.877 2.884 1.00 95.19 96 GLU A O 1
ATOM 790 N N . PRO A 1 97 ? 11.703 -4.178 4.653 1.00 93.00 97 PRO A N 1
ATOM 791 C CA . PRO A 1 97 ? 10.875 -3.383 5.555 1.00 93.00 97 PRO A CA 1
ATOM 792 C C . PRO A 1 97 ? 11.444 -1.970 5.730 1.00 93.00 97 PRO A C 1
ATOM 794 O O . PRO A 1 97 ? 12.654 -1.772 5.834 1.00 93.00 97 PRO A O 1
ATOM 797 N N . ARG A 1 98 ? 10.558 -0.974 5.825 1.00 92.12 98 ARG A N 1
ATOM 798 C CA . ARG A 1 98 ? 10.952 0.432 6.003 1.00 92.12 98 ARG A CA 1
ATOM 799 C C . ARG A 1 98 ? 11.564 0.732 7.377 1.00 92.12 98 ARG A C 1
ATOM 801 O O . ARG A 1 98 ? 12.307 1.710 7.507 1.00 92.12 98 ARG A O 1
ATOM 808 N N . SER A 1 99 ? 11.212 -0.050 8.395 1.00 89.75 99 SER A N 1
ATOM 809 C CA . SER A 1 99 ? 11.680 0.096 9.776 1.00 89.75 99 SER A CA 1
ATOM 810 C C . SER A 1 99 ? 12.029 -1.266 10.369 1.00 89.75 99 SER A C 1
ATOM 812 O O . SER A 1 99 ? 11.267 -2.219 10.213 1.00 89.75 99 SER A O 1
ATOM 814 N N . GLU A 1 100 ? 13.147 -1.342 11.094 1.00 89.75 100 GLU A N 1
ATOM 815 C CA . GLU A 1 100 ? 13.572 -2.548 11.819 1.00 89.75 100 GLU A CA 1
ATOM 816 C C . GLU A 1 100 ? 12.638 -2.889 12.989 1.00 89.75 100 GLU A C 1
ATOM 818 O O . GLU A 1 100 ? 12.487 -4.062 13.323 1.00 89.75 100 GLU A O 1
ATOM 823 N N . ASP A 1 101 ? 11.950 -1.890 13.556 1.00 88.81 101 ASP A N 1
ATOM 824 C CA . ASP A 1 101 ? 10.946 -2.089 14.612 1.00 88.81 101 ASP A CA 1
ATOM 825 C C . ASP A 1 101 ? 9.714 -2.856 14.101 1.00 88.81 101 ASP A C 1
ATOM 827 O O . ASP A 1 101 ? 8.982 -3.480 14.873 1.00 88.81 101 ASP A O 1
ATOM 831 N N . PHE A 1 102 ? 9.487 -2.824 12.783 1.00 89.12 102 PHE A N 1
ATOM 832 C CA . PHE A 1 102 ? 8.336 -3.424 12.120 1.00 89.12 102 PHE A CA 1
ATOM 833 C C . PHE A 1 102 ? 8.771 -4.259 10.907 1.00 89.12 102 PHE A C 1
ATOM 835 O O . PHE A 1 102 ? 8.424 -3.940 9.766 1.00 89.12 102 PHE A O 1
ATOM 842 N N . PRO A 1 103 ? 9.498 -5.370 11.127 1.00 90.62 103 PRO A N 1
ATOM 843 C CA . PRO A 1 103 ? 10.124 -6.144 10.053 1.00 90.62 103 PRO A CA 1
ATOM 844 C C . PRO A 1 103 ? 9.113 -6.853 9.139 1.00 90.62 103 PRO A C 1
ATOM 846 O O . PRO A 1 103 ? 9.472 -7.315 8.059 1.00 90.62 103 PRO A O 1
ATOM 849 N N . SER A 1 104 ? 7.851 -6.951 9.564 1.00 88.81 104 SER A N 1
ATOM 850 C CA . SER A 1 104 ? 6.740 -7.506 8.789 1.00 88.81 104 SER A CA 1
ATOM 851 C C . SER A 1 104 ? 5.851 -6.445 8.129 1.00 88.81 104 SER A C 1
ATOM 853 O O . SER A 1 104 ? 4.850 -6.816 7.516 1.00 88.81 104 SER A O 1
ATOM 855 N N . SER A 1 105 ? 6.172 -5.151 8.262 1.00 91.81 105 SER A N 1
ATOM 856 C CA . SER A 1 105 ? 5.376 -4.078 7.659 1.00 91.81 105 SER A CA 1
ATOM 857 C C . SER A 1 105 ? 5.525 -4.065 6.143 1.00 91.81 105 SER A C 1
ATOM 859 O O . SER A 1 105 ? 6.632 -4.098 5.604 1.00 91.81 105 SER A O 1
ATOM 861 N N . SER A 1 106 ? 4.395 -3.954 5.455 1.00 93.75 106 SER A N 1
ATOM 862 C CA . SER A 1 106 ? 4.336 -3.727 4.013 1.00 93.75 106 SER A CA 1
ATOM 863 C C . SER A 1 106 ? 4.410 -2.239 3.655 1.00 93.75 106 SER A C 1
ATOM 865 O O . SER A 1 106 ? 4.429 -1.902 2.472 1.00 93.75 106 SER A O 1
ATOM 867 N N . TRP A 1 107 ? 4.445 -1.349 4.655 1.00 94.25 107 TRP A N 1
ATOM 868 C CA . TRP A 1 107 ? 4.594 0.089 4.454 1.00 94.25 107 TRP A CA 1
ATOM 869 C C . TRP A 1 107 ? 5.924 0.400 3.784 1.00 94.25 107 TRP A C 1
ATOM 871 O O . TRP A 1 107 ? 6.982 0.116 4.353 1.00 94.25 107 TRP A O 1
ATOM 881 N N . PHE A 1 108 ? 5.876 0.997 2.592 1.00 95.19 108 PHE A N 1
ATOM 882 C CA . PHE A 1 108 ? 7.069 1.415 1.855 1.00 95.19 108 PHE A CA 1
ATOM 883 C C . PHE A 1 108 ? 8.137 0.326 1.721 1.00 95.19 108 PHE A C 1
ATOM 885 O O . PHE A 1 108 ? 9.337 0.610 1.751 1.00 95.19 108 PHE A O 1
ATOM 892 N N . CYS A 1 109 ? 7.700 -0.929 1.585 1.00 95.75 109 CYS A N 1
ATOM 893 C CA . CYS A 1 109 ? 8.616 -2.059 1.551 1.00 95.75 109 CYS A CA 1
ATOM 894 C C . CYS A 1 109 ? 9.200 -2.350 0.162 1.00 95.75 109 CYS A C 1
ATOM 896 O O . CYS A 1 109 ? 10.029 -3.247 0.025 1.00 95.75 109 CYS A O 1
ATOM 898 N N . LEU A 1 110 ? 8.769 -1.625 -0.876 1.00 97.19 110 LEU A N 1
ATOM 899 C CA . LEU A 1 110 ? 9.244 -1.786 -2.247 1.00 97.19 110 LEU A CA 1
ATOM 900 C C . LEU A 1 110 ? 10.069 -0.570 -2.652 1.00 97.19 110 LEU A C 1
ATOM 902 O O . LEU A 1 110 ? 9.557 0.545 -2.677 1.00 97.19 110 LEU A O 1
ATOM 906 N N . ARG A 1 111 ? 11.326 -0.788 -3.034 1.00 98.12 111 ARG A N 1
ATOM 907 C CA . ARG A 1 111 ? 12.136 0.224 -3.716 1.00 98.12 111 ARG A CA 1
ATOM 908 C C . ARG A 1 111 ? 11.942 0.065 -5.212 1.00 98.12 111 ARG A C 1
ATOM 910 O O . ARG A 1 111 ? 12.216 -1.003 -5.763 1.00 98.12 111 ARG A O 1
ATOM 917 N N . ILE A 1 112 ? 11.456 1.113 -5.861 1.00 98.00 112 ILE A N 1
ATOM 918 C CA . ILE A 1 112 ? 11.182 1.133 -7.295 1.00 98.00 112 ILE A CA 1
ATOM 919 C C . ILE A 1 112 ? 12.208 2.027 -7.978 1.00 98.00 112 ILE A C 1
ATOM 921 O O . ILE A 1 112 ? 12.417 3.157 -7.552 1.00 98.00 112 ILE A O 1
ATOM 925 N N . ILE A 1 113 ? 12.802 1.535 -9.063 1.00 98.25 113 ILE A N 1
ATOM 926 C CA . ILE A 1 113 ? 13.498 2.375 -10.040 1.00 98.25 113 ILE A CA 1
ATOM 927 C C . ILE A 1 113 ? 12.534 2.582 -11.206 1.00 98.25 113 ILE A C 1
ATOM 929 O O . ILE A 1 113 ? 12.206 1.638 -11.938 1.00 98.25 113 ILE A O 1
ATOM 933 N N . TRP A 1 114 ? 12.037 3.805 -11.350 1.00 96.94 114 TRP A N 1
ATOM 934 C CA . TRP A 1 114 ? 11.154 4.202 -12.439 1.00 96.94 114 TRP A CA 1
ATOM 935 C C . TRP A 1 114 ? 11.908 4.207 -13.772 1.00 96.94 114 TRP A C 1
ATOM 937 O O . TRP A 1 114 ? 13.121 4.401 -13.820 1.00 96.94 114 TRP A O 1
ATOM 947 N N . ASP A 1 115 ? 11.195 4.050 -14.890 1.00 95.81 115 ASP A N 1
ATOM 948 C CA . ASP A 1 115 ? 11.816 4.089 -16.226 1.00 95.81 115 ASP A CA 1
ATOM 949 C C . ASP A 1 115 ? 12.430 5.466 -16.567 1.00 95.81 115 ASP A C 1
ATOM 951 O O . ASP A 1 115 ? 13.213 5.574 -17.508 1.00 95.81 115 ASP A O 1
ATOM 955 N N . SER A 1 116 ? 12.088 6.515 -15.809 1.00 94.62 116 SER A N 1
ATOM 956 C CA . SER A 1 116 ? 12.747 7.829 -15.846 1.00 94.62 116 SER A CA 1
ATOM 957 C C . SER A 1 116 ? 14.138 7.835 -15.195 1.00 94.62 116 SER A C 1
ATOM 959 O O . SER A 1 116 ? 14.900 8.772 -15.416 1.00 94.62 116 SER A O 1
ATOM 961 N N . GLY A 1 117 ? 14.470 6.810 -14.406 1.00 95.94 117 GLY A N 1
ATOM 962 C CA . GLY A 1 117 ? 15.678 6.715 -13.586 1.00 95.94 117 GLY A CA 1
ATOM 963 C C . GLY A 1 117 ? 15.504 7.211 -12.147 1.00 95.94 117 GLY A C 1
ATOM 964 O O . GLY A 1 117 ? 16.428 7.066 -11.352 1.00 95.94 117 GLY A O 1
ATOM 965 N N . GLU A 1 118 ? 14.346 7.780 -11.802 1.00 96.69 118 GLU A N 1
ATOM 966 C CA . GLU A 1 118 ? 14.029 8.190 -10.431 1.00 96.69 118 GLU A CA 1
ATOM 967 C C . GLU A 1 118 ? 13.787 6.975 -9.532 1.00 96.69 118 GLU A C 1
ATOM 969 O O . GLU A 1 118 ? 13.312 5.932 -9.986 1.00 96.69 118 GLU A O 1
ATOM 974 N N . GLU A 1 119 ? 14.101 7.125 -8.248 1.00 96.75 119 GLU A N 1
ATOM 975 C CA . GLU A 1 119 ? 13.904 6.084 -7.246 1.00 96.75 119 GLU A CA 1
ATOM 976 C C . GLU A 1 119 ? 12.883 6.532 -6.204 1.00 96.75 119 GLU A C 1
ATOM 978 O O . GLU A 1 119 ? 12.948 7.656 -5.704 1.00 96.75 119 GLU A O 1
ATOM 983 N N . GLU A 1 120 ? 11.964 5.637 -5.852 1.00 95.38 120 GLU A N 1
ATOM 984 C CA . GLU A 1 120 ? 10.924 5.908 -4.865 1.00 95.38 120 GLU A CA 1
ATOM 985 C C . GLU A 1 120 ? 10.596 4.658 -4.044 1.00 95.38 120 GLU A C 1
ATOM 987 O O . GLU A 1 120 ? 10.788 3.523 -4.493 1.00 95.38 120 GLU A O 1
ATOM 992 N N . LEU A 1 121 ? 10.111 4.868 -2.820 1.00 95.00 121 LEU A N 1
ATOM 993 C CA . LEU A 1 121 ? 9.582 3.797 -1.986 1.00 95.00 121 LEU A CA 1
ATOM 994 C C . LEU A 1 121 ? 8.070 3.731 -2.147 1.00 95.00 121 LEU A C 1
ATOM 996 O O . LEU A 1 121 ? 7.386 4.739 -2.010 1.00 95.00 121 LEU A O 1
ATOM 1000 N N . MET A 1 122 ? 7.560 2.530 -2.377 1.00 95.06 122 MET A N 1
ATOM 1001 C CA . MET A 1 122 ? 6.144 2.266 -2.596 1.00 95.06 122 MET A CA 1
ATOM 1002 C C . MET A 1 122 ? 5.678 1.136 -1.687 1.00 95.06 122 MET A C 1
ATOM 1004 O O . MET A 1 122 ? 6.463 0.270 -1.282 1.00 95.06 122 MET A O 1
ATOM 1008 N N . SER A 1 123 ? 4.389 1.126 -1.372 1.00 95.50 123 SER A N 1
ATOM 1009 C CA . SER A 1 123 ? 3.752 -0.028 -0.748 1.00 95.50 123 SER A CA 1
ATOM 1010 C C . SER A 1 123 ? 3.103 -0.906 -1.825 1.00 95.50 123 SER A C 1
ATOM 1012 O O . SER A 1 123 ? 2.777 -0.416 -2.910 1.00 95.50 123 SER A O 1
ATOM 1014 N N . PRO A 1 124 ? 2.871 -2.207 -1.572 1.00 94.62 124 PRO A N 1
ATOM 1015 C CA . PRO A 1 124 ? 2.277 -3.099 -2.569 1.00 94.62 124 PRO A CA 1
ATOM 1016 C C . PRO A 1 124 ? 0.947 -2.600 -3.152 1.00 94.62 124 PRO A C 1
ATOM 1018 O O . PRO A 1 124 ? 0.705 -2.773 -4.341 1.00 94.62 124 PRO A O 1
ATOM 1021 N N . TRP A 1 125 ? 0.097 -1.952 -2.349 1.00 93.38 125 TRP A N 1
ATOM 1022 C CA . TRP A 1 125 ? -1.202 -1.426 -2.795 1.00 93.38 125 TRP A CA 1
ATOM 1023 C C . TRP A 1 125 ? -1.115 -0.180 -3.681 1.00 93.38 125 TRP A C 1
ATOM 1025 O O . TRP A 1 125 ? -2.118 0.176 -4.304 1.00 93.38 125 TRP A O 1
ATOM 1035 N N . ASP A 1 126 ? 0.056 0.448 -3.767 1.00 92.69 126 ASP A N 1
ATOM 1036 C CA . ASP A 1 126 ? 0.309 1.589 -4.649 1.00 92.69 126 ASP A CA 1
ATOM 1037 C C . ASP A 1 126 ? 0.719 1.139 -6.062 1.00 92.69 126 ASP A C 1
ATOM 1039 O O . ASP A 1 126 ? 0.829 1.953 -6.981 1.00 92.69 126 ASP A O 1
ATOM 1043 N N . CYS A 1 127 ? 0.975 -0.158 -6.251 1.00 91.75 127 CYS A N 1
ATOM 1044 C CA . CYS A 1 127 ? 1.514 -0.733 -7.478 1.00 91.75 127 CYS A CA 1
ATOM 1045 C C . CYS A 1 127 ? 0.606 -1.841 -8.031 1.00 91.75 127 CYS A C 1
ATOM 1047 O O . CYS A 1 127 ? -0.178 -2.468 -7.320 1.00 91.75 127 CYS A O 1
ATOM 1049 N N . GLN A 1 128 ? 0.743 -2.115 -9.325 1.00 91.00 128 GLN A N 1
ATOM 1050 C CA . GLN A 1 128 ? 0.172 -3.298 -9.967 1.00 91.00 128 GLN A CA 1
ATOM 1051 C C . GLN A 1 128 ? 1.157 -3.872 -10.996 1.00 91.00 128 GLN A C 1
ATOM 1053 O O . GLN A 1 128 ? 2.061 -3.156 -11.440 1.00 91.00 128 GLN A O 1
ATOM 1058 N N . PRO A 1 129 ? 1.010 -5.141 -11.419 1.00 90.38 129 PRO A N 1
ATOM 1059 C CA . PRO A 1 129 ? 1.858 -5.713 -12.453 1.00 90.38 129 PRO A CA 1
ATOM 1060 C C . PRO A 1 129 ? 1.737 -4.902 -13.742 1.00 90.38 129 PRO A C 1
ATOM 1062 O O . PRO A 1 129 ? 0.635 -4.509 -14.139 1.00 90.38 129 PRO A O 1
ATOM 1065 N N . ARG A 1 130 ? 2.868 -4.653 -14.407 1.00 86.94 130 ARG A N 1
ATOM 1066 C CA . ARG A 1 130 ? 2.888 -3.861 -15.639 1.00 86.94 130 ARG A CA 1
ATOM 1067 C C . ARG A 1 130 ? 1.997 -4.502 -16.705 1.00 86.94 130 ARG A C 1
ATOM 1069 O O . ARG A 1 130 ? 2.194 -5.655 -17.089 1.00 86.94 130 A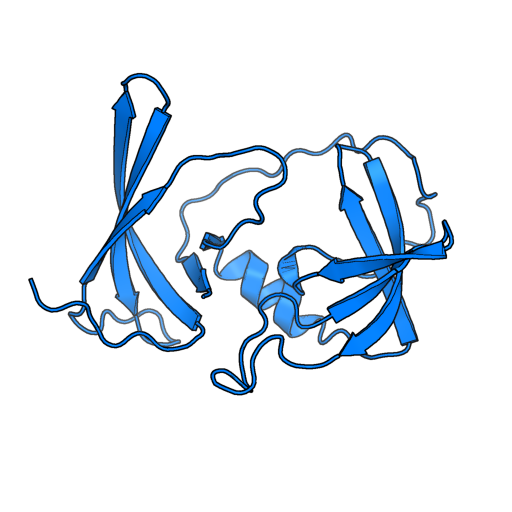RG A O 1
ATOM 1076 N N . SER A 1 131 ? 1.078 -3.716 -17.260 1.00 79.88 131 SER A N 1
ATOM 1077 C CA . SER A 1 131 ? 0.332 -4.106 -18.450 1.00 79.88 131 SER A CA 1
ATOM 1078 C C . SER A 1 131 ? 1.208 -3.936 -19.695 1.00 79.88 131 SER A C 1
ATOM 1080 O O . SER A 1 131 ? 1.978 -2.980 -19.814 1.00 79.88 131 SER A O 1
ATOM 1082 N N . SER A 1 132 ? 1.082 -4.833 -20.673 1.00 74.12 132 SER A N 1
ATOM 1083 C CA . SER A 1 132 ? 1.878 -4.780 -21.909 1.00 74.12 132 SER A CA 1
ATOM 1084 C C . SER A 1 132 ? 1.578 -3.558 -22.791 1.00 74.12 132 SER A C 1
ATOM 1086 O O . SER A 1 132 ? 2.377 -3.226 -23.665 1.00 74.12 132 SER A O 1
ATOM 1088 N N . SER A 1 133 ? 0.451 -2.870 -22.575 1.00 74.75 133 SER A N 1
ATOM 1089 C CA . SER A 1 133 ? -0.050 -1.816 -23.468 1.00 74.75 133 SER A CA 1
ATOM 1090 C C . SER A 1 133 ? 0.176 -0.379 -22.982 1.00 74.75 133 SER A C 1
ATOM 1092 O O . SER A 1 133 ? 0.064 0.550 -23.787 1.00 74.75 133 SER A O 1
ATOM 1094 N N . ARG A 1 134 ? 0.498 -0.154 -21.698 1.00 76.62 134 ARG A N 1
ATOM 1095 C CA . ARG A 1 134 ? 0.623 1.201 -21.128 1.00 76.62 134 ARG A CA 1
ATOM 1096 C C . ARG A 1 134 ? 2.046 1.752 -21.259 1.00 76.62 134 ARG A C 1
ATOM 1098 O O . ARG A 1 134 ? 3.029 1.041 -21.067 1.00 76.62 134 ARG A O 1
ATOM 1105 N N . LYS A 1 135 ? 2.148 3.048 -21.579 1.00 80.50 135 LYS A N 1
ATOM 1106 C CA . LYS A 1 135 ? 3.411 3.805 -21.622 1.00 80.50 135 LYS A CA 1
ATOM 1107 C C . LYS A 1 135 ? 3.492 4.769 -20.438 1.00 80.50 135 LYS A C 1
ATOM 1109 O O . LYS A 1 135 ? 2.499 5.452 -20.164 1.00 80.50 135 LYS A O 1
ATOM 1114 N N . SER A 1 136 ? 4.665 4.883 -19.812 1.00 84.81 136 SER A N 1
ATOM 1115 C CA . SER A 1 136 ? 4.943 5.910 -18.796 1.00 84.81 136 SER A CA 1
ATOM 1116 C C . SER A 1 136 ? 4.562 7.312 -19.276 1.00 84.81 136 SER A C 1
ATOM 1118 O O . SER A 1 136 ? 4.741 7.656 -20.444 1.00 84.81 136 SER A O 1
ATOM 1120 N N . GLY A 1 137 ? 4.006 8.112 -18.372 1.00 79.56 137 GLY A N 1
ATOM 1121 C CA . GLY A 1 137 ? 3.505 9.461 -18.619 1.00 79.56 137 GLY A CA 1
ATOM 1122 C C . GLY A 1 137 ? 2.103 9.532 -19.236 1.00 79.56 137 GLY A C 1
ATOM 1123 O O . GLY A 1 137 ? 1.559 10.631 -19.367 1.00 79.56 137 GLY A O 1
ATOM 1124 N N . SER A 1 138 ? 1.481 8.404 -19.599 1.00 84.25 138 SER A N 1
ATOM 1125 C CA . SER A 1 138 ? 0.127 8.400 -20.175 1.00 84.25 138 SER A CA 1
ATOM 1126 C C . SER A 1 138 ? -0.921 8.783 -19.127 1.00 84.25 138 SER A C 1
ATOM 1128 O O . SER A 1 138 ? -0.869 8.305 -17.996 1.00 84.25 138 SER A O 1
ATOM 1130 N N . LYS A 1 139 ? -1.916 9.601 -19.497 1.00 83.44 139 LYS A N 1
ATOM 1131 C CA . LYS A 1 139 ? -3.015 9.979 -18.590 1.00 83.44 139 LYS A CA 1
ATOM 1132 C C . LYS A 1 139 ? -3.803 8.750 -18.123 1.00 83.44 139 LYS A C 1
ATOM 1134 O O . LYS A 1 139 ? -4.161 7.898 -18.938 1.00 83.44 139 LYS A O 1
ATOM 1139 N N . CYS A 1 140 ? -4.120 8.688 -16.831 1.00 78.56 140 CYS A N 1
ATOM 1140 C CA . CYS A 1 140 ? -5.082 7.730 -16.302 1.00 78.56 140 CYS A CA 1
ATOM 1141 C C . CYS A 1 140 ? -6.499 8.321 -16.339 1.00 78.56 140 CYS A C 1
ATOM 1143 O O . CYS A 1 140 ? -6.711 9.457 -15.928 1.00 78.56 140 CYS A O 1
ATOM 1145 N N . LEU A 1 141 ? -7.464 7.551 -16.852 1.00 70.12 141 LEU A N 1
ATOM 1146 C CA . LEU A 1 141 ? -8.873 7.955 -16.966 1.00 70.12 141 LEU A CA 1
ATOM 1147 C C . LEU A 1 141 ? -9.771 7.339 -15.879 1.00 70.12 141 LEU A C 1
ATOM 1149 O O . LEU A 1 141 ? -10.983 7.525 -15.926 1.00 70.12 141 LEU A O 1
ATOM 1153 N N . VAL A 1 142 ? -9.212 6.586 -14.925 1.00 60.19 142 VAL A N 1
ATOM 1154 C CA . VAL A 1 142 ? -9.997 5.818 -13.948 1.00 60.19 142 VAL A CA 1
ATOM 1155 C C . VAL A 1 142 ? -9.783 6.362 -12.538 1.00 60.19 142 VAL A C 1
ATOM 1157 O O . VAL A 1 142 ? -8.659 6.381 -12.046 1.00 60.19 142 VAL A O 1
ATOM 1160 N N . HIS A 1 143 ? -10.880 6.755 -11.888 1.00 49.12 143 HIS A N 1
ATOM 1161 C CA . HIS A 1 143 ? -10.987 6.927 -10.439 1.00 49.12 143 HIS A CA 1
ATOM 1162 C C . HIS A 1 143 ? -11.784 5.738 -9.883 1.00 49.12 143 HIS A C 1
ATOM 1164 O O . HIS A 1 143 ? -12.845 5.406 -10.415 1.00 49.12 143 HIS A O 1
ATOM 1170 N N . TYR A 1 144 ? -11.259 5.070 -8.856 1.00 44.62 144 TYR A N 1
ATOM 1171 C CA . TYR A 1 144 ? -11.871 3.875 -8.273 1.00 44.62 144 TYR A CA 1
ATOM 1172 C C . TYR A 1 144 ? -13.217 4.168 -7.583 1.00 44.62 144 TYR A C 1
ATOM 1174 O O . TYR A 1 144 ? -13.422 5.216 -6.971 1.00 44.62 144 TYR A O 1
ATOM 1182 N N . LEU A 1 145 ? -14.131 3.201 -7.710 1.00 30.80 145 LEU A N 1
ATOM 1183 C CA . LEU A 1 145 ? -15.463 3.149 -7.104 1.00 30.80 145 LEU A CA 1
ATOM 1184 C C . LEU A 1 145 ? -15.361 2.638 -5.656 1.00 30.80 145 LEU A C 1
ATOM 1186 O O . LEU A 1 145 ? -14.727 1.615 -5.409 1.00 30.80 145 LEU A O 1
ATOM 1190 N N . PHE A 1 146 ? -16.017 3.311 -4.707 1.00 27.28 146 PHE A N 1
ATOM 1191 C CA . PHE A 1 146 ? -16.077 2.876 -3.308 1.00 27.28 146 PHE A CA 1
ATOM 1192 C C . PHE A 1 146 ? -17.232 1.889 -3.077 1.00 27.28 146 PHE A C 1
ATOM 1194 O O . PHE A 1 146 ? -18.387 2.199 -3.367 1.00 27.28 146 PHE A O 1
ATOM 1201 N N . THR A 1 147 ? -16.937 0.743 -2.461 1.00 28.81 147 THR A N 1
ATOM 1202 C CA . THR A 1 147 ? -17.913 -0.063 -1.703 1.00 28.81 147 THR A CA 1
ATOM 1203 C C . THR A 1 147 ? -17.449 -0.150 -0.250 1.00 28.81 147 THR A C 1
ATOM 1205 O O . THR A 1 147 ? -16.248 -0.200 0.004 1.00 28.81 147 THR A O 1
ATOM 1208 N N . THR A 1 148 ? -18.378 -0.146 0.704 1.00 35.34 148 THR A N 1
ATOM 1209 C CA . THR A 1 148 ? -18.125 -0.276 2.149 1.00 35.34 148 THR A CA 1
ATOM 1210 C C . THR A 1 148 ? -17.409 -1.591 2.465 1.00 35.34 148 THR A C 1
ATOM 1212 O O . THR A 1 148 ? -17.996 -2.658 2.309 1.00 35.34 148 THR A O 1
ATOM 1215 N N . GLN A 1 149 ? -16.151 -1.536 2.914 1.00 45.31 149 GLN A N 1
ATOM 1216 C CA . GLN A 1 149 ? -15.368 -2.723 3.279 1.00 45.31 149 GLN A CA 1
ATOM 1217 C C . GLN A 1 149 ? -14.515 -2.476 4.526 1.00 45.31 149 GLN A C 1
ATOM 1219 O O . GLN A 1 149 ? -14.194 -1.332 4.853 1.00 45.31 149 GLN A O 1
ATOM 1224 N N . CYS A 1 150 ? -14.143 -3.564 5.209 1.00 57.91 150 CYS A N 1
ATOM 1225 C CA . CYS A 1 150 ? -13.074 -3.566 6.205 1.00 57.91 150 CYS A CA 1
ATOM 1226 C C . CYS A 1 150 ? -11.815 -2.918 5.624 1.00 57.91 150 CYS A C 1
ATOM 1228 O O . CYS A 1 150 ? -11.562 -3.012 4.423 1.00 57.91 150 CYS A O 1
ATOM 1230 N N . ILE A 1 151 ? -11.019 -2.290 6.475 1.00 76.94 151 ILE A N 1
ATOM 1231 C CA . ILE A 1 151 ? -9.782 -1.609 6.099 1.00 76.94 151 ILE A CA 1
ATOM 1232 C C . ILE A 1 151 ? -8.605 -2.200 6.864 1.00 76.94 151 ILE A C 1
ATOM 1234 O O . ILE A 1 151 ? -8.778 -2.797 7.927 1.00 76.94 151 ILE A O 1
ATOM 1238 N N . ARG A 1 152 ? -7.405 -2.006 6.337 1.00 73.25 152 ARG A N 1
ATOM 1239 C CA . ARG A 1 152 ? -6.156 -2.216 7.040 1.00 73.25 152 ARG A CA 1
ATOM 1240 C C . ARG A 1 152 ? -5.522 -0.862 7.326 1.00 73.25 152 ARG A C 1
ATOM 1242 O O . ARG A 1 152 ? -5.319 -0.070 6.408 1.00 73.25 152 ARG A O 1
ATOM 1249 N N . VAL A 1 153 ? -5.252 -0.600 8.599 1.00 71.56 153 VAL A N 1
ATOM 1250 C CA . VAL A 1 153 ? -4.451 0.545 9.036 1.00 71.56 153 VAL A CA 1
ATOM 1251 C C . VAL A 1 153 ? -3.001 0.108 9.052 1.00 71.56 153 VAL A C 1
ATOM 1253 O O . VAL A 1 153 ? -2.700 -0.944 9.611 1.00 71.56 153 VAL A O 1
ATOM 1256 N N . VAL A 1 154 ? -2.128 0.901 8.451 1.00 67.19 154 VAL A N 1
ATOM 1257 C CA . VAL A 1 154 ? -0.690 0.638 8.404 1.00 67.19 154 VAL A CA 1
ATOM 1258 C C . VAL A 1 154 ? 0.050 1.801 9.071 1.00 67.19 154 VAL A C 1
ATOM 1260 O O . VAL A 1 154 ? -0.410 2.942 8.982 1.00 67.19 154 VAL A O 1
ATOM 1263 N N . GLN A 1 155 ? 1.129 1.504 9.801 1.00 53.19 155 GLN A N 1
ATOM 1264 C CA . GLN A 1 155 ? 1.984 2.480 10.490 1.00 53.19 155 GLN A CA 1
ATOM 1265 C C . GLN A 1 155 ? 3.365 2.603 9.848 1.00 53.19 155 GLN A C 1
ATOM 1267 O O . GLN A 1 155 ? 3.897 1.570 9.375 1.00 53.19 155 GLN A O 1
#

Organism: Nippostrongylus brasiliensis (NCBI:txid27835)

Foldseek 3Di:
DDDDPDAQKFWWAFPDWDWDPPPATKIKTKTFTDDPVRHGPRDIDIDIDGDDPPDDDQKAFPVLVVVLVVLVDDFQFWKWFQDPQWIWIWGFNFFFDPDPVRRPAQQQRTWTQTPVRDIDGDGSSRIDGDDPPDDGGHGHPDDDDDDRGIIMGGD

Radius of gyration: 16.89 Å; chains: 1; bounding box: 34×39×51 Å

Secondary structure (DSSP, 8-state):
-PPP---SEEEEEEEEEEEEESSSEEEEEEEEEE-TTS-EEEEEEEEEE---TTPPP-EEEHHHHHHHHHTT--TT-EEEEEETTEEEEEEEEEE--S-TT-TT--TT-EEEEETTS-EEEE-GGG-EEPPTT--TTPBP---PPP----EEEE-